Protein AF-A0A526XMS0-F1 (afdb_monomer_lite)

Structure (mmCIF, N/CA/C/O backbone):
data_AF-A0A526XMS0-F1
#
_entry.id   AF-A0A526XMS0-F1
#
loop_
_atom_site.group_PDB
_atom_site.id
_atom_site.type_symbol
_atom_site.label_atom_id
_atom_site.label_alt_id
_atom_site.label_comp_id
_atom_site.label_asym_id
_atom_site.label_entity_id
_atom_site.label_seq_id
_atom_site.pdbx_PDB_ins_code
_atom_site.Cartn_x
_atom_site.Cartn_y
_atom_site.Cartn_z
_atom_site.occupancy
_atom_site.B_iso_or_equiv
_atom_site.auth_seq_id
_atom_site.auth_comp_id
_atom_site.auth_asym_id
_atom_site.auth_atom_id
_atom_site.pdbx_PDB_model_num
ATOM 1 N N . LYS A 1 1 ? -3.966 4.488 -15.312 1.00 56.19 1 LYS A N 1
ATOM 2 C CA . LYS A 1 1 ? -3.426 3.114 -15.534 1.00 56.19 1 LYS A CA 1
ATOM 3 C C . LYS A 1 1 ? -1.978 3.111 -16.042 1.00 56.19 1 LYS A C 1
ATOM 5 O O . LYS A 1 1 ? -1.377 2.046 -16.107 1.00 56.19 1 LYS A O 1
ATOM 10 N N . GLU A 1 2 ? -1.405 4.272 -16.357 1.00 82.12 2 GLU A N 1
ATOM 11 C CA . GLU A 1 2 ? -0.066 4.383 -16.944 1.00 82.12 2 GLU A CA 1
ATOM 12 C C . GLU A 1 2 ? 1.054 4.021 -15.965 1.00 82.12 2 GLU A C 1
ATOM 14 O O . GLU A 1 2 ? 2.002 3.364 -16.369 1.00 82.12 2 GLU A O 1
ATOM 19 N N . LEU A 1 3 ? 0.901 4.324 -14.668 1.00 84.56 3 LEU A N 1
ATOM 20 C CA . LEU A 1 3 ? 1.918 4.008 -13.658 1.00 84.56 3 LEU A CA 1
ATOM 21 C C . LEU A 1 3 ? 2.214 2.504 -13.562 1.00 84.56 3 LEU A C 1
ATOM 23 O O . LEU A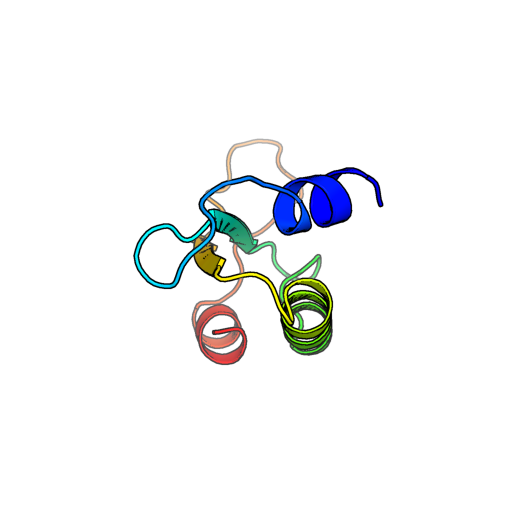 1 3 ? 3.361 2.096 -13.660 1.00 84.56 3 LEU A O 1
ATOM 27 N N . ILE A 1 4 ? 1.184 1.661 -13.440 1.00 85.44 4 ILE A N 1
ATOM 28 C CA . ILE A 1 4 ? 1.366 0.201 -13.347 1.00 85.44 4 ILE A CA 1
ATOM 29 C C . ILE A 1 4 ? 1.925 -0.376 -14.653 1.00 85.44 4 ILE A C 1
ATOM 31 O O . ILE A 1 4 ? 2.718 -1.316 -14.624 1.00 85.44 4 ILE A O 1
ATOM 35 N N . ALA A 1 5 ? 1.544 0.190 -15.801 1.00 84.88 5 ALA A N 1
ATOM 36 C CA . ALA A 1 5 ? 2.113 -0.195 -17.089 1.00 84.88 5 ALA A CA 1
ATOM 37 C C . ALA A 1 5 ? 3.604 0.180 -17.181 1.00 84.88 5 ALA A C 1
ATOM 39 O O . ALA A 1 5 ? 4.409 -0.652 -17.591 1.00 84.88 5 ALA A O 1
ATOM 40 N N . ALA A 1 6 ? 3.981 1.374 -16.718 1.00 85.50 6 ALA A N 1
ATOM 41 C CA . ALA A 1 6 ? 5.370 1.813 -16.629 1.00 85.50 6 ALA A CA 1
ATOM 42 C C . ALA A 1 6 ? 6.177 0.949 -15.651 1.00 85.50 6 ALA A C 1
ATOM 44 O O . ALA A 1 6 ? 7.284 0.534 -15.982 1.00 85.50 6 ALA A O 1
ATOM 4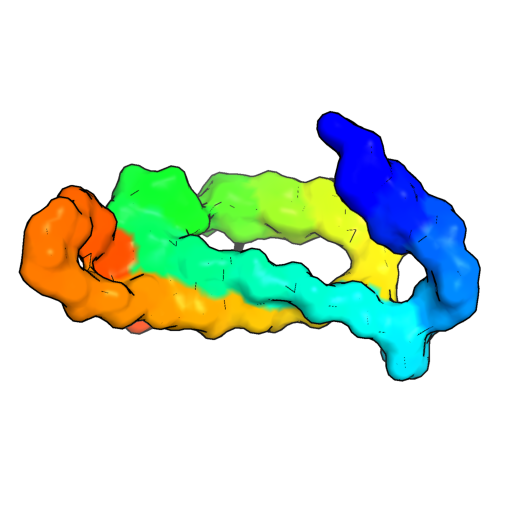5 N N . CYS A 1 7 ? 5.602 0.590 -14.497 1.00 85.69 7 CYS A N 1
ATOM 46 C CA . CYS A 1 7 ? 6.211 -0.362 -13.572 1.00 85.69 7 CYS A CA 1
ATOM 47 C C . CYS A 1 7 ? 6.453 -1.711 -14.254 1.00 85.69 7 CYS A C 1
ATOM 49 O O . CYS A 1 7 ? 7.533 -2.252 -14.112 1.00 85.69 7 CYS A O 1
ATOM 51 N N . ARG A 1 8 ? 5.508 -2.250 -15.037 1.00 83.31 8 ARG A N 1
ATOM 52 C CA . ARG A 1 8 ? 5.708 -3.517 -15.776 1.00 83.31 8 ARG A CA 1
ATOM 53 C C . ARG A 1 8 ? 6.785 -3.424 -16.851 1.00 83.31 8 ARG A C 1
ATOM 55 O O . ARG A 1 8 ? 7.501 -4.393 -17.070 1.00 83.31 8 ARG A O 1
ATOM 62 N N . ALA A 1 9 ? 6.876 -2.281 -17.520 1.00 85.12 9 ALA A N 1
ATOM 63 C CA . ALA A 1 9 ? 7.854 -2.032 -18.571 1.00 85.12 9 ALA A CA 1
ATOM 64 C C . ALA A 1 9 ? 9.233 -1.616 -18.029 1.00 85.12 9 ALA A C 1
ATOM 66 O O . ALA A 1 9 ? 10.149 -1.400 -18.822 1.00 85.12 9 ALA A O 1
ATOM 67 N N . TYR A 1 10 ? 9.394 -1.480 -16.707 1.00 82.88 10 TYR A N 1
ATOM 68 C CA . TYR A 1 10 ? 10.617 -0.949 -16.124 1.00 82.88 10 TYR A CA 1
ATOM 69 C C . TYR A 1 10 ? 11.810 -1.891 -16.386 1.00 82.88 10 TYR A C 1
ATOM 71 O O . TYR A 1 10 ? 11.798 -3.054 -15.961 1.00 82.88 10 TYR A O 1
ATOM 79 N N . PRO A 1 11 ? 12.857 -1.420 -17.086 1.00 73.44 11 PRO A N 1
ATOM 80 C CA . PRO A 1 11 ? 13.959 -2.269 -17.510 1.00 73.44 11 PRO A CA 1
ATOM 81 C C . PRO A 1 11 ? 14.787 -2.754 -16.314 1.00 73.44 11 PRO A C 1
ATOM 83 O O . PRO A 1 11 ? 15.131 -1.997 -15.407 1.00 73.44 11 PRO A O 1
ATOM 86 N N . GLY A 1 12 ? 15.138 -4.041 -16.322 1.00 74.19 12 GLY A N 1
ATOM 87 C CA . GLY A 1 12 ? 15.9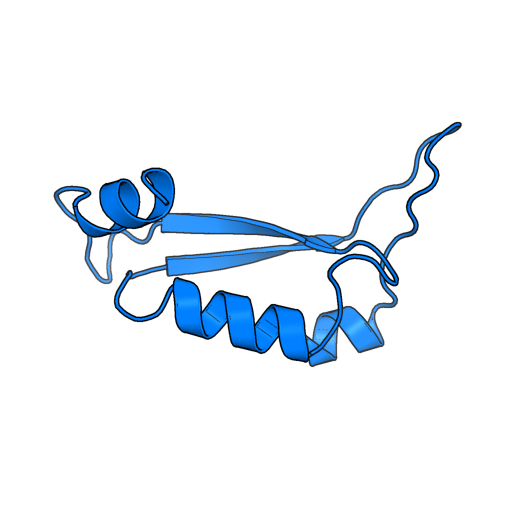33 -4.662 -15.257 1.00 74.19 12 GLY A CA 1
ATOM 88 C C . GLY A 1 12 ? 15.126 -5.141 -14.047 1.00 74.19 12 GLY A C 1
ATOM 89 O O . GLY A 1 12 ? 15.730 -5.554 -13.051 1.00 74.19 12 GLY A O 1
ATOM 90 N N . LEU A 1 13 ? 13.790 -5.133 -14.130 1.00 76.12 13 LEU A N 1
ATOM 91 C CA . LEU A 1 13 ? 12.934 -5.847 -13.186 1.00 76.12 13 LEU A CA 1
ATOM 92 C C . LEU A 1 13 ? 13.292 -7.328 -13.164 1.00 76.12 13 LEU A C 1
ATOM 94 O O . LEU A 1 13 ? 13.262 -8.029 -14.172 1.00 76.12 13 LEU A O 1
ATOM 98 N N . SER A 1 14 ? 13.652 -7.798 -11.982 1.00 72.88 14 SER A N 1
ATOM 99 C CA . SER A 1 14 ? 14.050 -9.177 -11.744 1.00 72.88 14 SER A CA 1
ATOM 100 C C . SER A 1 14 ? 13.743 -9.533 -10.299 1.00 72.88 14 SER A C 1
ATOM 102 O O . SER A 1 14 ? 13.465 -8.668 -9.469 1.00 72.88 14 SER A O 1
ATOM 104 N N . ASN A 1 15 ? 13.862 -10.808 -9.943 1.00 68.31 15 ASN A N 1
ATOM 105 C CA . ASN A 1 15 ? 13.726 -11.209 -8.545 1.00 68.31 15 ASN A CA 1
ATOM 106 C C . ASN A 1 15 ? 14.736 -10.512 -7.611 1.00 68.31 15 ASN A C 1
ATOM 108 O O . ASN A 1 15 ? 14.442 -10.399 -6.419 1.00 68.31 15 ASN A O 1
ATOM 112 N N . ALA A 1 16 ? 15.864 -10.019 -8.145 1.00 74.38 16 ALA A N 1
ATOM 113 C CA . ALA A 1 16 ? 16.878 -9.248 -7.423 1.00 74.38 16 ALA A CA 1
ATOM 114 C C . ALA A 1 16 ? 16.589 -7.733 -7.373 1.00 74.38 16 ALA A C 1
ATOM 116 O O . ALA A 1 16 ? 17.028 -7.059 -6.445 1.00 74.38 16 ALA A O 1
ATOM 117 N N . ARG A 1 17 ? 15.831 -7.193 -8.337 1.00 79.06 17 ARG A N 1
ATOM 118 C CA . ARG A 1 17 ? 15.416 -5.782 -8.396 1.00 79.06 17 ARG A CA 1
ATOM 119 C C . ARG A 1 17 ? 13.900 -5.706 -8.453 1.00 79.06 17 ARG A C 1
ATOM 121 O O . ARG A 1 17 ? 13.313 -5.766 -9.531 1.00 79.06 17 ARG A O 1
ATOM 128 N N . ARG A 1 18 ? 13.290 -5.609 -7.273 1.00 85.12 18 ARG A N 1
ATOM 129 C CA . ARG A 1 18 ? 11.838 -5.525 -7.087 1.00 85.12 18 ARG 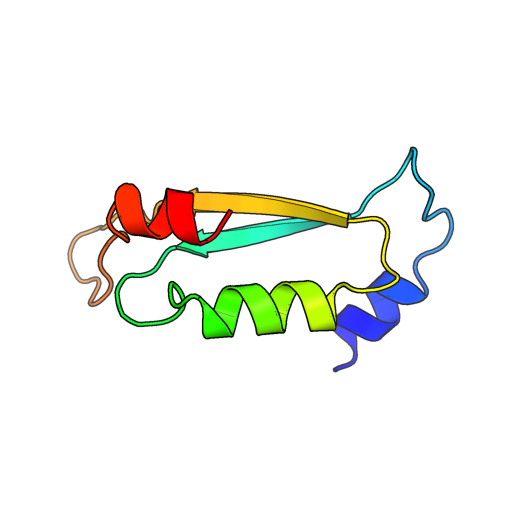A CA 1
ATOM 130 C C . ARG A 1 18 ? 11.427 -4.084 -6.819 1.00 85.12 18 ARG A C 1
ATOM 132 O O . ARG A 1 18 ? 12.160 -3.363 -6.148 1.00 85.12 18 ARG A O 1
ATOM 139 N N . ILE A 1 19 ? 10.251 -3.695 -7.299 1.00 88.56 19 ILE A N 1
ATOM 140 C CA . ILE A 1 19 ? 9.649 -2.401 -6.957 1.00 88.56 19 ILE A CA 1
ATOM 141 C C . ILE A 1 19 ? 8.986 -2.525 -5.584 1.00 88.56 19 ILE A C 1
ATOM 143 O O . ILE A 1 19 ? 8.225 -3.464 -5.353 1.00 88.56 19 ILE A O 1
ATOM 147 N N . THR A 1 20 ? 9.267 -1.592 -4.678 1.00 90.75 20 THR A N 1
ATOM 148 C CA . THR A 1 20 ? 8.566 -1.508 -3.393 1.00 90.75 20 THR A CA 1
ATOM 149 C C . THR A 1 20 ? 7.344 -0.611 -3.545 1.00 90.75 20 THR A C 1
ATOM 151 O O . THR A 1 20 ? 7.468 0.535 -3.966 1.00 90.75 20 THR A O 1
ATOM 154 N N . PHE A 1 21 ? 6.172 -1.139 -3.211 1.00 91.00 21 PHE A N 1
ATOM 155 C CA . PHE A 1 21 ? 4.918 -0.406 -3.133 1.00 91.00 21 PHE A CA 1
ATOM 156 C C . PHE A 1 21 ? 4.637 -0.088 -1.674 1.00 91.00 21 PHE A C 1
ATOM 158 O O . PHE A 1 21 ? 4.507 -0.994 -0.855 1.00 91.00 21 PHE A O 1
ATOM 165 N N . GLU A 1 22 ? 4.554 1.194 -1.357 1.00 93.06 22 GLU A N 1
ATOM 166 C CA . GLU A 1 22 ? 4.160 1.659 -0.034 1.00 93.06 22 GLU A CA 1
ATOM 167 C C . GLU A 1 22 ? 2.640 1.783 0.015 1.00 93.06 22 GLU A C 1
ATOM 169 O O . GLU A 1 22 ? 2.029 2.395 -0.864 1.00 93.06 22 GLU A O 1
ATOM 174 N N . TYR A 1 23 ? 2.031 1.164 1.023 1.00 92.75 23 TYR A N 1
ATOM 175 C CA . TYR A 1 23 ? 0.589 1.150 1.210 1.00 92.75 23 TYR A CA 1
ATOM 176 C C . TYR A 1 23 ? 0.263 1.649 2.613 1.00 92.75 23 TYR A C 1
ATOM 178 O O . TYR A 1 23 ? 0.567 0.991 3.606 1.00 92.75 23 TYR A O 1
ATOM 186 N N . VAL A 1 24 ? -0.320 2.842 2.690 1.00 93.06 24 VAL A N 1
ATOM 187 C CA . VAL A 1 24 ? -0.729 3.439 3.964 1.00 93.06 24 VAL A CA 1
ATOM 188 C C . VAL A 1 24 ? -2.046 2.810 4.405 1.00 93.06 24 VAL A C 1
ATOM 190 O O . VAL A 1 24 ? -3.001 2.807 3.632 1.00 93.06 24 VAL A O 1
ATOM 193 N N . MET A 1 25 ? -2.088 2.302 5.636 1.00 92.38 25 MET A N 1
ATOM 194 C CA . MET A 1 25 ? -3.254 1.628 6.213 1.00 92.38 25 MET A CA 1
ATOM 195 C C . MET A 1 25 ? -4.180 2.646 6.886 1.00 92.38 25 MET A C 1
ATOM 197 O O . MET A 1 25 ? -3.860 3.170 7.959 1.00 92.38 25 MET A O 1
ATOM 201 N N . LEU A 1 26 ? -5.300 2.946 6.229 1.00 92.44 26 LEU A N 1
ATOM 202 C CA . LEU A 1 26 ? -6.327 3.873 6.691 1.00 92.44 26 LEU A CA 1
ATOM 203 C C . LEU A 1 26 ? -7.599 3.096 7.028 1.00 92.44 26 LEU A C 1
ATOM 205 O O . LEU A 1 26 ? -8.191 2.442 6.164 1.00 92.44 26 LEU A O 1
ATOM 209 N N . LYS A 1 27 ? -8.038 3.233 8.278 1.00 90.44 27 LYS A N 1
ATOM 210 C CA . LYS A 1 27 ? -9.213 2.542 8.802 1.00 90.44 27 LYS A CA 1
ATOM 211 C C . LYS A 1 27 ? -10.478 2.900 8.029 1.00 90.44 27 LYS A C 1
ATOM 213 O O . LYS A 1 27 ? -10.752 4.086 7.839 1.00 90.44 27 LYS A O 1
ATOM 218 N N . ASP A 1 28 ? -11.230 1.882 7.614 1.00 89.69 28 ASP A N 1
ATOM 219 C CA . ASP A 1 28 ? -12.505 1.981 6.888 1.00 89.69 28 ASP A CA 1
ATOM 220 C C . ASP A 1 28 ? -12.413 2.713 5.531 1.00 89.69 28 ASP A C 1
ATOM 222 O O . ASP A 1 28 ? -13.431 3.086 4.943 1.00 89.69 28 ASP A O 1
ATOM 226 N N . VAL A 1 29 ? -11.198 2.926 5.009 1.00 90.50 29 VAL A N 1
ATOM 227 C CA . VAL A 1 29 ? -10.962 3.604 3.722 1.00 90.50 29 VAL A CA 1
ATOM 228 C C . VAL A 1 29 ? -10.302 2.673 2.717 1.00 90.50 29 VAL A C 1
ATOM 230 O O . VAL A 1 29 ? -10.713 2.645 1.558 1.00 90.50 29 VAL A O 1
ATOM 233 N N . ASN A 1 30 ? -9.255 1.955 3.125 1.00 89.12 30 ASN A N 1
ATOM 234 C CA . ASN A 1 30 ? -8.473 1.121 2.213 1.00 89.12 30 ASN A CA 1
ATOM 235 C C . ASN A 1 30 ? -7.865 -0.122 2.887 1.00 89.12 30 ASN A C 1
ATOM 237 O O . ASN A 1 30 ? -6.903 -0.692 2.372 1.00 89.12 30 ASN A O 1
ATOM 241 N N . ASP A 1 31 ? -8.390 -0.531 4.039 1.00 91.31 31 ASP A N 1
ATOM 242 C CA . ASP A 1 31 ? -7.866 -1.631 4.848 1.00 91.31 31 ASP A CA 1
ATOM 243 C C . ASP A 1 31 ? -8.736 -2.896 4.804 1.00 91.31 31 ASP A C 1
ATOM 245 O O . ASP A 1 31 ? -8.560 -3.811 5.609 1.00 91.31 31 ASP A O 1
ATOM 249 N N . SER A 1 32 ? -9.646 -2.996 3.831 1.00 92.06 32 SER A N 1
ATOM 250 C CA . SER A 1 32 ? -10.471 -4.188 3.660 1.00 92.06 32 SER A CA 1
ATOM 251 C C . SER A 1 32 ? -9.708 -5.339 2.985 1.00 92.06 32 SER A C 1
ATOM 253 O O . SER A 1 32 ? -8.778 -5.153 2.197 1.00 92.06 32 SER A O 1
ATOM 255 N N . ILE A 1 33 ? -10.157 -6.575 3.220 1.00 90.69 33 ILE A N 1
ATOM 256 C CA . ILE A 1 33 ? -9.609 -7.767 2.544 1.00 90.69 33 ILE A CA 1
ATOM 257 C C . ILE A 1 33 ? -9.839 -7.705 1.020 1.00 90.69 33 ILE A C 1
ATOM 259 O O . ILE A 1 33 ? -9.080 -8.287 0.238 1.00 90.69 33 ILE A O 1
ATOM 263 N N . GLU A 1 34 ? -10.898 -7.029 0.572 1.00 92.00 34 GLU A N 1
ATOM 264 C CA . GLU A 1 34 ? -11.170 -6.846 -0.855 1.00 92.00 34 GLU A CA 1
ATOM 265 C C . GLU A 1 34 ? -10.129 -5.934 -1.509 1.00 92.00 34 GLU A C 1
ATOM 267 O O . GLU A 1 34 ? -9.651 -6.254 -2.604 1.00 92.00 34 GLU A O 1
ATOM 272 N N . ASP A 1 35 ? -9.695 -4.884 -0.807 1.00 92.19 35 ASP A N 1
ATOM 273 C CA . ASP A 1 35 ? -8.611 -4.003 -1.249 1.00 92.19 35 ASP A CA 1
ATOM 274 C C . ASP A 1 35 ? -7.287 -4.766 -1.361 1.00 92.19 35 ASP A C 1
ATOM 276 O O . ASP A 1 35 ? -6.611 -4.675 -2.391 1.00 92.19 35 ASP A O 1
ATOM 280 N N . ALA A 1 36 ? -6.962 -5.613 -0.376 1.00 90.06 36 ALA A N 1
ATOM 281 C CA . ALA A 1 36 ? -5.781 -6.481 -0.422 1.00 90.06 36 ALA A CA 1
ATOM 282 C C . ALA A 1 36 ? -5.792 -7.392 -1.662 1.00 90.06 36 ALA A C 1
ATOM 284 O O . ALA A 1 36 ? -4.823 -7.462 -2.428 1.00 90.06 36 ALA A O 1
ATOM 285 N N . LYS A 1 37 ? -6.926 -8.056 -1.929 1.00 91.38 37 LYS A N 1
ATOM 286 C CA . LYS A 1 37 ? -7.096 -8.907 -3.120 1.00 91.38 37 LYS A CA 1
ATOM 287 C C . LYS A 1 37 ? -6.982 -8.103 -4.416 1.00 91.38 37 LYS A C 1
ATOM 289 O O . LYS A 1 37 ? -6.379 -8.582 -5.384 1.00 91.38 37 LYS A O 1
ATOM 294 N N . GLY A 1 38 ? -7.542 -6.895 -4.446 1.00 92.00 38 GLY A N 1
ATOM 295 C CA . GLY A 1 38 ? -7.429 -5.961 -5.563 1.00 92.00 38 GLY A CA 1
ATOM 296 C C . GLY A 1 38 ? -5.977 -5.576 -5.845 1.00 92.00 38 GLY A C 1
ATOM 297 O O . GLY A 1 38 ? -5.530 -5.655 -6.995 1.00 92.00 38 GLY A O 1
ATOM 298 N N . LEU A 1 39 ? -5.221 -5.252 -4.795 1.00 90.31 39 LEU A N 1
ATOM 299 C CA . LEU A 1 39 ? -3.806 -4.897 -4.859 1.00 90.31 39 LEU A CA 1
ATOM 300 C C . LEU A 1 39 ? -2.959 -6.057 -5.396 1.00 90.31 39 LEU A C 1
ATOM 302 O O . LEU A 1 39 ? -2.216 -5.882 -6.363 1.00 90.31 39 LEU A O 1
ATOM 306 N N . ILE A 1 40 ? -3.127 -7.266 -4.855 1.00 89.00 40 ILE A N 1
ATOM 307 C CA . ILE A 1 40 ? -2.412 -8.465 -5.324 1.00 89.00 40 ILE A CA 1
ATOM 308 C C . ILE A 1 40 ? -2.713 -8.729 -6.805 1.00 89.00 40 ILE A C 1
ATOM 310 O O . ILE A 1 40 ? -1.809 -9.011 -7.598 1.00 89.00 40 ILE A O 1
ATOM 314 N N . LYS A 1 41 ? -3.980 -8.601 -7.216 1.00 91.00 41 LYS A N 1
ATOM 315 C CA . LYS A 1 41 ? -4.384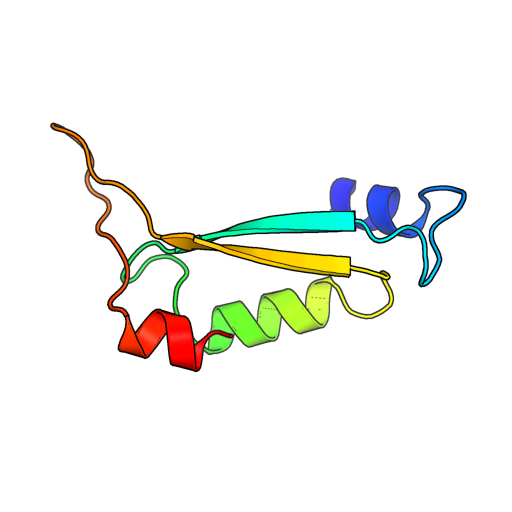 -8.785 -8.616 1.00 91.00 41 LYS A CA 1
ATOM 316 C C . LYS A 1 41 ? -3.762 -7.732 -9.535 1.00 91.00 41 LYS A C 1
ATOM 318 O O . LYS A 1 41 ? -3.383 -8.063 -10.659 1.00 91.00 41 LYS A O 1
ATOM 323 N N . LEU A 1 42 ? -3.642 -6.489 -9.073 1.00 89.44 42 LEU A N 1
ATOM 324 C CA . LEU A 1 42 ? -3.032 -5.392 -9.824 1.00 89.44 42 LEU A CA 1
ATOM 325 C C . LEU A 1 42 ? -1.524 -5.606 -10.024 1.00 89.44 42 LEU A C 1
ATOM 327 O O . LEU A 1 42 ? -1.010 -5.418 -11.133 1.00 89.44 42 LEU A O 1
ATOM 331 N N . LEU A 1 43 ? -0.841 -6.039 -8.964 1.00 88.12 43 LEU A N 1
ATOM 332 C CA . LEU A 1 43 ? 0.606 -6.262 -8.936 1.00 88.12 43 LEU A CA 1
ATOM 333 C C . LEU A 1 43 ? 1.029 -7.608 -9.537 1.00 88.12 43 LEU A C 1
ATOM 335 O O . LEU A 1 43 ? 2.218 -7.838 -9.758 1.00 88.12 43 LEU A O 1
ATOM 339 N N . LYS A 1 44 ? 0.075 -8.488 -9.861 1.00 87.31 44 LYS A N 1
ATOM 340 C CA . LYS A 1 44 ? 0.348 -9.778 -10.499 1.00 87.31 44 LYS A CA 1
ATOM 341 C C . LYS A 1 44 ? 1.217 -9.597 -11.751 1.00 87.31 44 LYS A C 1
ATOM 343 O O . LYS A 1 44 ? 0.861 -8.864 -12.674 1.00 87.31 44 LYS A O 1
ATOM 348 N N . GLY A 1 45 ? 2.351 -10.297 -11.777 1.00 84.56 45 GLY A N 1
ATOM 349 C CA . GLY A 1 45 ? 3.326 -10.247 -12.871 1.00 84.56 45 GLY A CA 1
ATOM 350 C C . GLY A 1 45 ? 4.411 -9.174 -12.726 1.00 84.56 45 GLY A C 1
ATOM 351 O O . GLY A 1 45 ? 5.305 -9.125 -13.563 1.00 84.56 45 GLY A O 1
ATOM 352 N N . ILE A 1 46 ? 4.376 -8.349 -11.674 1.00 86.06 46 ILE A N 1
ATOM 353 C CA . ILE A 1 46 ? 5.453 -7.415 -11.329 1.00 86.06 46 ILE A CA 1
ATOM 354 C C . ILE A 1 46 ? 6.227 -8.006 -10.147 1.00 86.06 46 ILE A C 1
ATOM 356 O O . ILE A 1 46 ? 5.634 -8.227 -9.090 1.00 86.06 46 ILE A O 1
ATOM 360 N N . PRO A 1 47 ? 7.542 -8.249 -10.277 1.00 86.25 47 PRO A N 1
ATOM 361 C CA . PRO A 1 47 ? 8.407 -8.491 -9.129 1.00 86.25 47 PRO A CA 1
ATOM 362 C C . PRO A 1 47 ? 8.340 -7.305 -8.157 1.00 86.25 47 PRO A C 1
ATOM 364 O O . PRO A 1 47 ? 8.970 -6.267 -8.365 1.00 86.25 47 PRO A O 1
ATOM 367 N N . ALA A 1 48 ? 7.541 -7.452 -7.105 1.00 89.44 48 ALA A N 1
ATOM 368 C CA . ALA A 1 48 ? 7.198 -6.377 -6.188 1.00 89.44 48 ALA A CA 1
ATOM 369 C C . ALA A 1 48 ? 7.404 -6.791 -4.726 1.00 89.44 48 ALA A C 1
ATOM 371 O O . ALA A 1 48 ? 7.410 -7.976 -4.385 1.00 89.44 48 ALA A O 1
ATOM 372 N N . LYS A 1 49 ? 7.587 -5.794 -3.864 1.00 89.75 49 LYS A N 1
ATOM 373 C CA . LYS A 1 49 ? 7.462 -5.894 -2.409 1.00 89.75 49 LYS A CA 1
ATOM 374 C C . LYS A 1 49 ? 6.395 -4.902 -1.972 1.00 89.75 49 LYS A C 1
ATOM 376 O O . LYS A 1 49 ? 6.341 -3.812 -2.527 1.00 89.75 49 LYS A O 1
ATOM 381 N N . ILE A 1 50 ? 5.570 -5.266 -1.005 1.00 91.56 50 ILE A N 1
ATOM 382 C CA . ILE A 1 50 ? 4.575 -4.360 -0.430 1.00 91.56 50 ILE A CA 1
ATOM 383 C C . ILE A 1 50 ? 5.063 -3.993 0.970 1.00 91.56 50 ILE A C 1
ATOM 385 O O . ILE A 1 50 ? 5.487 -4.872 1.717 1.00 91.56 50 ILE A O 1
ATOM 389 N N . ASN A 1 51 ? 5.051 -2.704 1.289 1.00 93.25 51 ASN A N 1
ATOM 390 C CA . ASN A 1 51 ? 5.356 -2.173 2.608 1.00 93.25 51 ASN A CA 1
ATOM 391 C C . ASN A 1 51 ? 4.077 -1.556 3.181 1.00 93.25 51 ASN A C 1
ATOM 393 O O . ASN A 1 51 ? 3.645 -0.504 2.707 1.00 93.25 51 ASN A O 1
ATOM 397 N N . LEU A 1 52 ? 3.462 -2.229 4.154 1.00 92.19 52 LEU A N 1
ATOM 398 C CA . LEU A 1 52 ? 2.289 -1.711 4.855 1.00 92.19 52 LEU A CA 1
ATOM 399 C C . LEU A 1 52 ? 2.760 -0.706 5.909 1.00 92.19 52 LEU A C 1
ATOM 401 O O . LEU A 1 52 ? 3.537 -1.052 6.798 1.00 92.19 52 LEU A O 1
ATOM 405 N N . ILE A 1 53 ? 2.310 0.539 5.794 1.00 92.31 53 ILE A N 1
ATOM 406 C CA . ILE A 1 53 ? 2.686 1.634 6.688 1.00 92.31 53 ILE A CA 1
ATOM 407 C C . ILE A 1 53 ? 1.457 1.987 7.532 1.00 92.31 53 ILE A C 1
ATOM 409 O O . ILE A 1 53 ? 0.485 2.519 6.986 1.00 92.31 53 ILE A O 1
ATOM 413 N N . PRO A 1 54 ? 1.469 1.712 8.848 1.00 89.94 54 PRO A N 1
ATOM 414 C CA . PRO A 1 54 ? 0.423 2.178 9.748 1.00 89.94 54 PRO A CA 1
ATOM 415 C C . PRO A 1 54 ? 0.324 3.704 9.696 1.00 89.94 54 PRO A C 1
ATOM 417 O O . PRO A 1 54 ? 1.340 4.405 9.736 1.00 89.94 54 PRO A O 1
ATOM 420 N N . PHE A 1 55 ? -0.890 4.233 9.580 1.00 91.88 55 PHE A N 1
ATOM 421 C CA . PHE A 1 55 ? -1.093 5.673 9.504 1.00 91.88 55 PHE A CA 1
ATOM 422 C C . PHE A 1 55 ? -0.843 6.351 10.857 1.00 91.88 55 PHE A C 1
ATOM 424 O O . PHE A 1 55 ? -1.436 5.983 11.867 1.00 91.88 55 PHE A O 1
ATOM 431 N N . ASN A 1 56 ? -0.009 7.393 10.872 1.00 88.62 56 ASN A N 1
ATOM 432 C CA . ASN A 1 56 ? 0.218 8.219 12.058 1.00 88.62 56 ASN A CA 1
ATOM 433 C C . ASN A 1 56 ? -0.718 9.441 12.031 1.00 88.62 56 ASN A C 1
ATOM 435 O O . ASN A 1 56 ? -0.509 10.327 11.198 1.00 88.62 56 ASN A O 1
ATOM 439 N N . PRO A 1 57 ? -1.736 9.527 12.909 1.00 86.19 57 PRO A N 1
ATOM 440 C CA . PRO A 1 57 ? -2.670 10.648 12.912 1.00 86.19 57 PRO A CA 1
ATOM 441 C C . PRO A 1 57 ? -2.019 11.945 13.416 1.00 86.19 57 PRO A C 1
ATOM 443 O O . PRO A 1 57 ? -1.169 11.930 14.306 1.00 86.19 57 PRO A O 1
ATOM 446 N N . TRP A 1 58 ? -2.466 13.084 12.883 1.00 89.94 58 TRP A N 1
ATOM 447 C CA . TRP A 1 58 ? -2.086 14.428 13.336 1.00 89.94 58 TRP A CA 1
ATOM 448 C C . TRP A 1 58 ? -3.328 15.318 13.510 1.00 89.94 58 TRP A C 1
ATOM 450 O O . TRP A 1 58 ? -4.381 15.018 12.942 1.00 89.94 58 TRP A O 1
ATOM 460 N N . PRO A 1 59 ? -3.249 16.423 14.275 1.00 88.12 59 PRO A N 1
ATOM 461 C CA . PRO A 1 59 ? -4.402 17.290 14.511 1.00 88.12 59 PRO A CA 1
ATOM 462 C C . PRO A 1 59 ? -5.030 17.795 13.202 1.00 88.12 59 PRO A C 1
ATOM 464 O O . PRO A 1 59 ? -4.353 18.416 12.385 1.00 88.12 59 PRO A O 1
ATOM 467 N N . GLY A 1 60 ? -6.327 17.534 13.009 1.00 86.12 60 GLY A N 1
ATOM 468 C CA . GLY A 1 60 ? -7.085 17.948 11.819 1.00 86.12 60 GLY A CA 1
ATOM 469 C C . GLY A 1 60 ? -7.218 16.892 10.715 1.00 86.12 60 GLY A C 1
ATOM 470 O O . GLY A 1 60 ? -7.831 17.178 9.689 1.00 86.12 60 GLY A O 1
ATOM 471 N N . THR A 1 61 ? -6.684 15.681 10.899 1.00 87.56 61 THR A N 1
ATOM 472 C C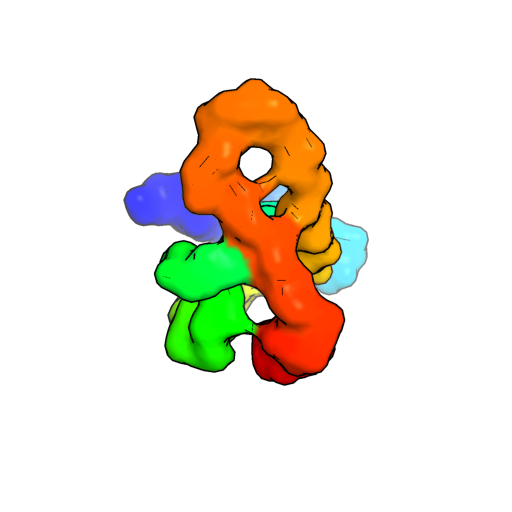A . THR A 1 61 ? -6.969 14.561 9.990 1.00 87.56 61 THR A CA 1
ATOM 473 C C . THR A 1 61 ? -8.328 13.923 10.288 1.00 87.56 61 THR A C 1
ATOM 475 O O . THR A 1 61 ? -8.689 13.726 11.447 1.00 87.56 61 THR A O 1
ATOM 478 N N . ASN A 1 62 ? -9.059 13.554 9.234 1.00 88.56 62 ASN A N 1
ATOM 479 C CA . ASN A 1 62 ? -10.278 12.742 9.334 1.00 88.56 62 ASN A CA 1
ATOM 480 C C . ASN A 1 62 ? -9.981 11.234 9.263 1.00 88.56 62 ASN A C 1
ATOM 482 O O . ASN A 1 62 ? -10.899 10.424 9.354 1.00 88.56 62 ASN A O 1
ATOM 486 N N . TYR A 1 63 ? -8.716 10.859 9.064 1.00 88.88 63 TYR A N 1
ATOM 487 C CA . TYR A 1 63 ? -8.306 9.470 8.901 1.00 88.88 63 TYR A CA 1
ATOM 488 C C . TYR A 1 63 ? -7.820 8.865 10.212 1.00 88.88 63 TYR A C 1
ATOM 490 O O . TYR A 1 63 ? -7.175 9.531 11.025 1.00 88.88 63 TYR A O 1
ATOM 498 N N . GLN A 1 64 ? -8.095 7.578 10.388 1.00 88.69 64 GLN A N 1
ATOM 499 C CA . GLN A 1 64 ? -7.654 6.803 11.540 1.00 88.69 64 GLN A CA 1
ATOM 500 C C . GLN A 1 64 ? -6.681 5.709 11.102 1.00 88.69 64 GLN A C 1
ATOM 502 O O . GLN A 1 64 ? -6.726 5.234 9.966 1.00 88.69 64 GLN A O 1
ATOM 507 N N . CYS A 1 65 ? -5.792 5.325 12.014 1.00 89.25 65 CYS A N 1
ATOM 508 C CA . CYS A 1 65 ? -4.933 4.166 11.813 1.00 89.25 65 CYS A CA 1
ATOM 509 C C . CYS A 1 65 ? -5.778 2.892 11.842 1.00 89.25 65 CYS A C 1
ATOM 511 O O . CYS A 1 65 ? -6.635 2.752 12.717 1.00 89.25 65 CYS A O 1
ATOM 513 N N . SER A 1 66 ? -5.533 1.982 10.900 1.00 90.12 66 SER A N 1
ATOM 514 C CA . SER A 1 66 ? -6.128 0.647 10.929 1.00 90.12 66 SER A CA 1
ATOM 515 C C . SER A 1 66 ? -5.723 -0.116 12.186 1.00 90.12 66 SER A C 1
ATOM 517 O O . SER A 1 66 ? -4.602 0.016 12.682 1.00 90.12 66 SER A O 1
ATOM 519 N N . ASP A 1 67 ? -6.635 -0.946 12.685 1.00 90.75 67 ASP A N 1
ATOM 520 C CA . ASP A 1 67 ? -6.348 -1.816 13.821 1.00 90.75 67 ASP A CA 1
ATOM 521 C C . ASP A 1 67 ? -5.276 -2.847 13.441 1.00 90.75 67 ASP A C 1
ATOM 523 O O . ASP A 1 67 ? -5.240 -3.335 12.308 1.00 90.75 67 ASP A O 1
ATOM 527 N N . TRP A 1 68 ? -4.418 -3.219 14.394 1.00 87.94 68 TRP A N 1
ATOM 528 C CA . TRP A 1 68 ? -3.330 -4.174 14.145 1.00 87.94 68 TRP A CA 1
ATOM 529 C C . TRP A 1 68 ? -3.845 -5.506 13.580 1.00 87.94 68 TRP A C 1
ATOM 531 O O . TRP A 1 68 ? -3.285 -6.024 12.621 1.00 87.94 68 TRP A O 1
ATOM 541 N N . GLU A 1 69 ? -4.970 -6.007 14.093 1.00 90.06 69 GLU A N 1
ATOM 542 C CA . GLU A 1 69 ? -5.589 -7.239 13.590 1.00 90.06 69 GLU A CA 1
ATOM 543 C C . GLU A 1 69 ? -6.002 -7.126 12.110 1.00 90.06 69 GLU A C 1
ATOM 545 O O . GLU A 1 69 ? -5.871 -8.082 11.346 1.00 90.06 69 GLU A O 1
ATOM 550 N N . THR A 1 70 ? -6.473 -5.953 11.679 1.00 89.31 70 THR A N 1
ATOM 551 C CA . THR A 1 70 ? -6.815 -5.696 10.275 1.00 89.31 70 THR A CA 1
ATOM 552 C C . THR A 1 70 ? -5.560 -5.653 9.412 1.00 89.31 70 THR A C 1
ATOM 554 O O . THR A 1 70 ? -5.542 -6.244 8.335 1.00 89.31 70 THR A O 1
ATOM 557 N N . ILE A 1 71 ? -4.488 -5.023 9.901 1.00 87.56 71 ILE A N 1
ATOM 558 C CA . ILE A 1 71 ? -3.192 -4.976 9.210 1.00 87.56 71 ILE A CA 1
ATOM 559 C C . ILE A 1 71 ? -2.621 -6.388 9.030 1.00 87.56 71 ILE A C 1
ATOM 561 O O . ILE A 1 71 ? -2.164 -6.721 7.939 1.00 87.56 71 ILE A O 1
ATOM 565 N N . GLU A 1 72 ? -2.703 -7.240 10.055 1.00 88.00 72 GLU A N 1
ATOM 566 C CA . GLU A 1 72 ? -2.275 -8.642 9.963 1.00 88.00 72 GLU A CA 1
ATOM 567 C C . GLU A 1 72 ? -3.138 -9.462 9.001 1.00 88.00 72 GLU A C 1
ATOM 569 O O . GLU A 1 72 ? -2.608 -10.285 8.264 1.00 88.00 72 GLU A O 1
ATOM 574 N N . LYS A 1 73 ? -4.456 -9.231 8.960 1.00 89.31 73 LYS A N 1
ATOM 575 C CA . LYS A 1 73 ? -5.353 -9.893 7.994 1.00 89.31 73 LYS A CA 1
ATOM 576 C C . LYS A 1 73 ? -5.142 -9.419 6.552 1.00 89.31 73 LYS A C 1
ATOM 578 O O . LYS A 1 73 ? -5.529 -10.133 5.626 1.00 89.31 73 LYS A O 1
ATOM 583 N N . PHE A 1 74 ? -4.607 -8.213 6.364 1.00 88.38 74 PHE A N 1
ATOM 584 C CA . PHE A 1 74 ? -4.333 -7.625 5.053 1.00 88.38 74 PHE A CA 1
ATOM 585 C C . PHE A 1 74 ? -3.025 -8.150 4.435 1.00 88.38 74 PHE A C 1
ATOM 587 O O . PHE A 1 74 ? -2.925 -8.218 3.207 1.00 88.38 74 PHE A O 1
ATOM 594 N N . ALA A 1 75 ? -2.036 -8.483 5.272 1.00 82.38 75 ALA A N 1
ATOM 595 C CA . ALA A 1 75 ? -0.710 -8.974 4.878 1.00 82.38 75 ALA A CA 1
ATOM 596 C C . ALA A 1 75 ? -0.729 -10.419 4.345 1.00 82.38 75 ALA A C 1
ATOM 598 O O . ALA A 1 75 ? 0.021 -10.679 3.372 1.00 82.38 75 ALA A O 1
#

Secondary structure (DSSP, 8-state):
-HHHHHHHH-TT-BTTBPEEEEEEEBTTTT-SHHHHHHHHHHHTTS-EEEEEEE----TT----BPPHHHHHHH-

Foldseek 3Di:
DVVLVCLLVPPPQDLVDAAEAEDEAWPPPQLDLVNLVVVCVSCPNGRHHYHYHFDDDDPPDPTDTDDPVSVVSSD

Sequence (75 aa):
KELIAACRAYPGLSNARRITFEYVMLKDVNDSIEDAKGLIKLLKGIPAKINLIPFNPWPGTNYQCSDWETIEKFA

pLDDT: mean 87.1, std 6.29, range [56.19, 93.25]

Radius of gyration: 14.21 Å; chains: 1; bounding box: 29×29×33 Å